Protein AF-A0A7S0FBA4-F1 (afdb_monomer_lite)

Radius of gyration: 14.28 Å; chains: 1; bounding box: 36×30×32 Å

Foldseek 3Di:
DFDDDPNHTQKDADDDVVDPFGQWIDGPQAKTKHKADDDDPDPCLVVQLVVCVVVPADAVRNLRVVCSRPPRHLVVVVVCVFAGQHSAWIWMWMATNDPPRTDIDGDGRGGD

Structure (mmCIF, N/CA/C/O backbone):
data_AF-A0A7S0FBA4-F1
#
_entry.id   AF-A0A7S0FBA4-F1
#
loop_
_atom_site.group_PDB
_atom_site.id
_atom_site.type_symbol
_atom_site.label_atom_id
_atom_site.label_alt_id
_atom_site.label_comp_id
_atom_site.label_asym_id
_atom_site.label_entity_id
_atom_site.label_seq_id
_atom_site.pdbx_PDB_ins_code
_atom_site.Cartn_x
_atom_site.Cartn_y
_atom_site.Cartn_z
_atom_site.occupancy
_atom_site.B_iso_or_equiv
_atom_site.auth_seq_id
_atom_site.auth_comp_id
_atom_site.auth_asym_id
_atom_site.auth_atom_id
_atom_site.pdbx_PDB_model_num
ATOM 1 N N . VAL A 1 1 ? 3.666 3.348 14.473 1.00 96.69 1 VAL A N 1
ATOM 2 C CA . VAL A 1 1 ? 3.262 4.771 14.403 1.00 96.69 1 VAL A CA 1
ATOM 3 C C . VAL A 1 1 ? 1.773 4.847 14.121 1.00 96.69 1 VAL A C 1
ATOM 5 O O . VAL A 1 1 ? 1.273 4.060 13.319 1.00 96.69 1 VAL A O 1
ATOM 8 N N . GLU A 1 2 ? 1.074 5.744 14.805 1.00 98.00 2 GLU A N 1
ATOM 9 C CA . GLU A 1 2 ? -0.359 5.989 14.636 1.00 98.00 2 GLU A CA 1
ATOM 10 C C . GLU A 1 2 ? -0.579 7.248 13.797 1.00 98.00 2 GLU A C 1
ATOM 12 O O . GLU A 1 2 ? 0.082 8.261 14.021 1.00 98.00 2 GLU A O 1
ATOM 17 N N . PHE A 1 3 ? -1.486 7.180 12.824 1.00 97.94 3 PHE A N 1
ATOM 18 C CA . PHE A 1 3 ? -1.844 8.312 11.977 1.00 97.94 3 PHE A CA 1
ATOM 19 C C . PHE A 1 3 ? -3.288 8.706 12.263 1.00 97.94 3 PHE A C 1
ATOM 21 O O . PHE A 1 3 ? -4.223 7.958 11.959 1.00 97.94 3 PHE A O 1
ATOM 28 N N . CYS A 1 4 ? -3.455 9.884 12.859 1.00 97.50 4 CYS A N 1
ATOM 29 C CA . CYS A 1 4 ? -4.748 10.410 13.273 1.00 97.50 4 CYS A CA 1
ATOM 30 C C . CYS A 1 4 ? -5.176 11.585 12.386 1.00 97.50 4 CYS A C 1
ATOM 32 O O . CYS A 1 4 ? -4.346 12.394 11.973 1.00 97.50 4 CYS A O 1
ATOM 34 N N . ARG A 1 5 ? -6.480 11.700 12.125 1.00 95.00 5 ARG A N 1
ATOM 35 C CA . ARG A 1 5 ? -7.117 12.857 11.481 1.00 95.00 5 ARG A CA 1
ATOM 36 C C . ARG 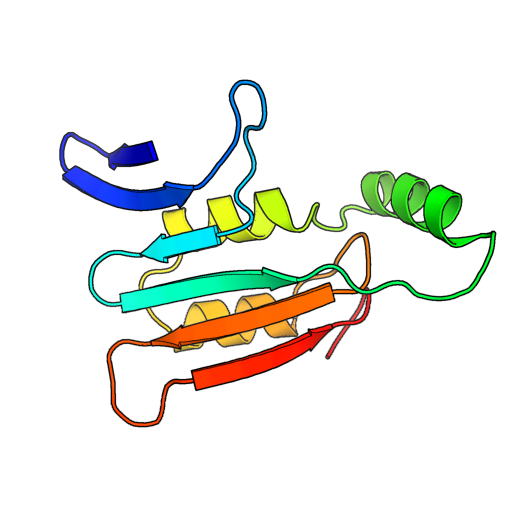A 1 5 ? -8.194 13.361 12.433 1.00 95.00 5 ARG A C 1
ATOM 38 O O . ARG A 1 5 ? -9.000 12.560 12.894 1.00 95.00 5 ARG A O 1
ATOM 45 N N . GLU A 1 6 ? -8.148 14.647 12.777 1.00 96.38 6 GLU A N 1
ATOM 46 C CA . GLU A 1 6 ? -9.091 15.266 13.731 1.00 96.38 6 GLU A CA 1
ATOM 47 C C . GLU A 1 6 ? -9.180 14.497 15.066 1.00 96.38 6 GLU A C 1
ATOM 49 O O . GLU A 1 6 ? -10.253 14.224 15.594 1.00 96.38 6 GLU A O 1
ATOM 54 N N . GLY A 1 7 ? -8.029 14.060 15.589 1.00 96.06 7 GLY A N 1
ATOM 55 C CA . GLY A 1 7 ? -7.950 13.305 16.846 1.00 96.06 7 GLY A CA 1
ATOM 56 C C . GLY A 1 7 ? -8.399 11.839 16.766 1.00 96.06 7 GLY A C 1
ATOM 57 O O . GLY A 1 7 ? -8.284 11.123 17.756 1.00 96.06 7 GLY A O 1
ATOM 58 N N . ARG A 1 8 ? -8.859 11.349 15.607 1.00 95.50 8 ARG A N 1
ATOM 59 C CA . ARG A 1 8 ? -9.301 9.956 15.423 1.00 95.50 8 ARG A CA 1
ATOM 60 C C . ARG A 1 8 ? -8.256 9.134 14.680 1.0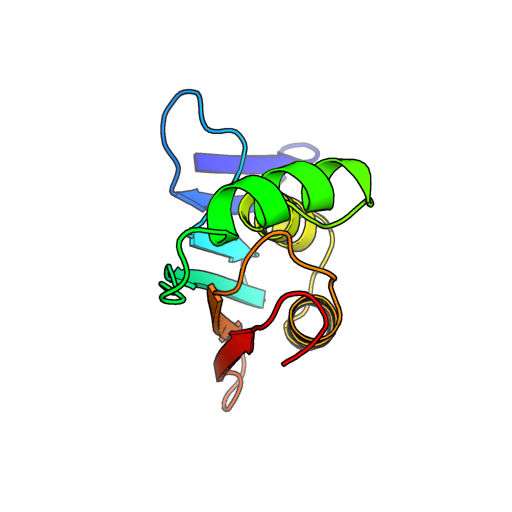0 95.50 8 ARG A C 1
ATOM 62 O O . ARG A 1 8 ? -7.752 9.563 13.643 1.00 95.50 8 ARG A O 1
ATOM 69 N N . LEU A 1 9 ? -7.966 7.931 15.179 1.00 97.19 9 LEU A N 1
ATOM 70 C CA . LEU A 1 9 ? -7.058 6.982 14.532 1.00 97.19 9 LEU A CA 1
ATOM 71 C C . LEU A 1 9 ? -7.616 6.539 13.172 1.00 97.19 9 LEU A C 1
ATOM 73 O O . LEU A 1 9 ? -8.694 5.953 13.095 1.00 97.19 9 LEU A O 1
ATOM 77 N N . VAL A 1 10 ? -6.859 6.787 12.103 1.00 97.06 10 VAL A N 1
ATOM 78 C CA . VAL A 1 10 ? -7.217 6.388 10.734 1.00 97.06 10 VAL A CA 1
ATOM 79 C C . VAL A 1 10 ? -6.518 5.073 10.387 1.00 97.06 10 VAL A C 1
ATOM 81 O O . VAL A 1 10 ? -7.160 4.085 10.024 1.00 97.06 10 VAL A O 1
ATOM 84 N N . PHE A 1 11 ? -5.199 5.028 10.539 1.00 98.56 11 PHE A N 1
ATOM 85 C CA . PHE A 1 11 ? -4.405 3.842 10.240 1.00 98.56 11 PHE A CA 1
ATOM 86 C C . PHE A 1 11 ? -3.161 3.770 11.120 1.00 98.56 11 PHE A C 1
ATOM 88 O O . PHE A 1 11 ? -2.703 4.767 11.686 1.00 98.56 11 PHE A O 1
ATOM 95 N N . ARG A 1 12 ? -2.596 2.568 11.222 1.00 98.50 12 ARG A N 1
ATOM 96 C CA . ARG A 1 12 ? -1.303 2.322 11.863 1.00 98.50 12 ARG A CA 1
ATOM 97 C C . ARG A 1 12 ? -0.301 1.837 10.832 1.00 98.50 12 ARG A C 1
ATOM 99 O O . ARG A 1 12 ? -0.660 1.156 9.875 1.00 98.50 12 ARG A O 1
ATOM 106 N N . GLY A 1 13 ? 0.963 2.164 11.049 1.00 98.19 13 GLY A N 1
ATOM 107 C CA . GLY A 1 13 ? 2.058 1.687 10.215 1.00 98.19 13 GLY A CA 1
ATOM 108 C C . GLY A 1 13 ? 3.324 1.432 11.014 1.00 98.19 13 GLY A C 1
ATOM 109 O O . GLY A 1 13 ? 3.586 2.107 12.015 1.00 98.19 13 GLY A O 1
ATOM 110 N N . THR A 1 14 ? 4.121 0.479 10.547 1.00 98.19 14 THR A N 1
ATOM 111 C CA . THR A 1 14 ? 5.481 0.239 11.035 1.00 98.19 14 THR A CA 1
ATOM 112 C C . THR A 1 14 ? 6.456 0.857 10.045 1.00 98.19 14 THR A C 1
ATOM 114 O O . THR A 1 14 ? 6.377 0.609 8.841 1.00 98.19 14 THR A O 1
ATOM 117 N N . THR A 1 15 ? 7.343 1.710 10.549 1.00 97.62 15 THR A N 1
ATOM 118 C CA . THR A 1 15 ? 8.316 2.453 9.747 1.00 97.62 15 THR A CA 1
ATOM 119 C C . THR A 1 15 ? 9.537 2.816 10.588 1.00 97.62 15 THR A C 1
ATOM 121 O O . THR A 1 15 ? 9.576 2.542 11.787 1.00 97.62 15 THR A O 1
ATOM 124 N N . TRP A 1 16 ? 10.512 3.448 9.949 1.00 96.06 16 TRP A N 1
ATOM 125 C CA . TRP A 1 16 ? 11.773 3.898 10.519 1.00 96.06 16 TRP A CA 1
ATOM 126 C C . TRP A 1 16 ? 11.762 5.418 10.694 1.00 96.06 16 TRP A C 1
ATOM 128 O O . TRP A 1 16 ? 11.118 6.136 9.925 1.00 96.06 16 TRP A O 1
ATOM 138 N N . VAL A 1 17 ? 12.503 5.927 11.680 1.00 97.00 17 VAL A N 1
ATOM 139 C CA . VAL A 1 17 ? 12.710 7.375 11.835 1.00 97.00 17 VAL A CA 1
ATOM 140 C C . VAL A 1 17 ? 13.338 7.929 10.551 1.00 97.00 17 VAL A C 1
ATOM 142 O O . VAL A 1 17 ? 14.301 7.371 10.035 1.00 97.00 17 VAL A O 1
ATOM 145 N N . GLY A 1 18 ? 12.755 8.999 10.004 1.00 95.38 18 GLY A N 1
ATOM 146 C CA . GLY A 1 18 ? 13.167 9.593 8.726 1.00 95.38 18 GLY A CA 1
ATOM 147 C C . GLY A 1 18 ? 12.540 8.955 7.478 1.00 95.38 18 GLY A C 1
ATOM 148 O O . GLY A 1 18 ? 12.577 9.566 6.412 1.00 95.38 18 GLY A O 1
ATOM 149 N N . PHE A 1 19 ? 11.897 7.785 7.582 1.00 96.81 19 PHE A N 1
ATOM 150 C CA . PHE A 1 19 ? 11.185 7.168 6.460 1.00 96.81 19 PHE A CA 1
ATOM 151 C C . PHE A 1 19 ? 9.691 7.504 6.497 1.00 96.81 19 PHE A C 1
ATOM 153 O O . PHE A 1 19 ? 8.915 6.967 7.289 1.00 96.81 19 PHE A O 1
ATOM 160 N N . VAL A 1 20 ? 9.272 8.399 5.602 1.00 95.88 20 VAL A N 1
ATOM 161 C CA . VAL A 1 20 ? 7.890 8.903 5.558 1.00 95.88 20 VAL A CA 1
ATOM 162 C C . VAL A 1 20 ? 6.914 7.966 4.838 1.00 95.88 20 VAL A C 1
ATOM 164 O O . VAL A 1 20 ? 5.707 8.147 4.960 1.00 95.88 20 VAL A O 1
ATOM 167 N N . GLY A 1 21 ? 7.390 6.975 4.084 1.00 96.81 21 GLY A N 1
ATOM 168 C CA . GLY A 1 21 ? 6.529 5.948 3.491 1.00 96.81 21 GLY A CA 1
ATOM 169 C C . GLY A 1 21 ? 6.139 4.863 4.499 1.00 96.81 21 GLY A C 1
ATOM 170 O O . GLY A 1 21 ? 6.624 4.848 5.626 1.00 96.81 21 GLY A O 1
ATOM 171 N N . LEU A 1 22 ? 5.297 3.919 4.079 1.00 98.25 22 LEU A N 1
ATOM 172 C CA . LEU A 1 22 ? 4.988 2.710 4.847 1.00 98.25 22 LEU A CA 1
ATOM 173 C C . LEU A 1 22 ? 5.213 1.462 3.997 1.00 98.25 22 LEU A C 1
ATOM 175 O O . LEU A 1 22 ? 4.830 1.424 2.835 1.00 98.25 22 LEU A O 1
ATOM 179 N N . GLN A 1 23 ? 5.824 0.436 4.585 1.00 97.75 23 GLN A N 1
ATOM 180 C CA . GLN A 1 23 ? 5.931 -0.896 3.972 1.00 97.75 23 GLN A CA 1
ATOM 181 C C . GLN A 1 23 ? 4.965 -1.890 4.616 1.00 97.75 23 GLN A C 1
ATOM 183 O O . GLN A 1 23 ? 4.520 -2.820 3.955 1.00 97.75 23 GLN A O 1
ATOM 188 N N . THR A 1 24 ? 4.609 -1.657 5.878 1.00 98.62 24 THR A N 1
ATOM 189 C CA . THR A 1 24 ? 3.657 -2.470 6.631 1.00 98.62 24 THR A CA 1
ATOM 190 C C . THR A 1 24 ? 2.682 -1.547 7.345 1.00 98.62 24 THR A C 1
ATOM 192 O O . THR A 1 24 ? 3.104 -0.592 8.006 1.00 98.62 24 THR A O 1
ATOM 195 N N . GLY A 1 25 ? 1.385 -1.817 7.230 1.00 98.38 25 GLY A N 1
ATOM 196 C CA . GLY A 1 25 ? 0.363 -1.027 7.907 1.00 98.38 25 GLY A CA 1
ATOM 197 C C . GLY A 1 25 ? -1.035 -1.622 7.828 1.00 98.38 25 GLY A C 1
ATOM 198 O O . GLY A 1 25 ? -1.278 -2.588 7.109 1.00 98.38 25 GLY A O 1
ATOM 199 N N . MET A 1 26 ? -1.951 -1.035 8.595 1.00 98.38 26 MET A N 1
ATOM 200 C CA . MET A 1 26 ? -3.353 -1.438 8.647 1.00 98.38 26 MET A CA 1
ATOM 201 C C . MET A 1 26 ? -4.292 -0.238 8.733 1.00 98.38 26 MET A C 1
ATOM 203 O O . MET A 1 26 ? -4.077 0.680 9.531 1.00 98.38 26 MET A O 1
ATOM 207 N N . ARG A 1 27 ? -5.351 -0.273 7.925 1.00 97.94 27 ARG A N 1
ATOM 208 C CA . ARG A 1 27 ? -6.538 0.564 8.059 1.00 97.94 27 ARG A CA 1
ATOM 209 C C . ARG A 1 27 ? -7.413 -0.075 9.129 1.00 97.94 27 ARG A C 1
ATOM 211 O O . ARG A 1 27 ? -7.790 -1.241 9.010 1.00 97.94 27 ARG A O 1
ATOM 218 N N . MET A 1 28 ? -7.701 0.672 10.190 1.00 95.50 28 MET A N 1
ATOM 219 C CA . MET A 1 28 ? -8.394 0.125 11.357 1.00 95.50 28 MET A CA 1
ATOM 220 C C . MET A 1 28 ? -9.740 -0.494 10.966 1.00 95.50 28 MET A C 1
ATOM 222 O O . MET A 1 28 ? -10.574 0.189 10.381 1.00 95.50 28 MET A O 1
ATOM 226 N N . GLY A 1 29 ? -9.930 -1.774 11.300 1.00 93.38 29 GLY A N 1
ATOM 227 C CA . GLY A 1 29 ? -11.181 -2.502 11.070 1.00 93.38 29 GLY A CA 1
ATOM 228 C C . GLY A 1 29 ? -11.501 -2.833 9.610 1.00 93.38 29 GLY A C 1
ATOM 229 O O . GLY A 1 29 ? -12.620 -3.252 9.352 1.00 93.38 29 GLY A O 1
ATOM 230 N N . ALA A 1 30 ? -10.567 -2.642 8.671 1.00 97.50 30 ALA A N 1
ATOM 231 C CA . ALA A 1 30 ? -10.857 -2.820 7.249 1.00 97.50 30 ALA A CA 1
ATOM 232 C C . ALA A 1 30 ? -9.866 -3.733 6.528 1.00 97.50 30 ALA A C 1
ATOM 234 O O . ALA A 1 30 ? -10.245 -4.780 6.013 1.00 97.50 30 ALA A O 1
ATOM 235 N N . TRP A 1 31 ? -8.595 -3.336 6.455 1.00 98.62 31 TRP A N 1
ATOM 236 C CA . TRP A 1 31 ? -7.594 -4.086 5.705 1.00 98.62 31 TRP A CA 1
ATOM 237 C C . TRP A 1 31 ? -6.176 -3.784 6.180 1.00 98.62 31 TRP A C 1
ATOM 239 O O . TRP A 1 31 ? -5.892 -2.743 6.774 1.00 98.62 31 TRP A O 1
ATOM 249 N N . SER A 1 32 ? -5.261 -4.701 5.897 1.00 98.75 32 SER A N 1
ATOM 250 C CA . SER A 1 32 ? -3.834 -4.573 6.174 1.00 98.75 32 SER A CA 1
ATOM 251 C C . SER A 1 32 ? -2.999 -4.930 4.955 1.00 98.75 32 SER A C 1
ATOM 253 O O . SER A 1 32 ? -3.464 -5.614 4.042 1.00 98.75 32 SER A O 1
ATOM 255 N N . VAL A 1 33 ? -1.770 -4.422 4.938 1.00 98.75 33 VAL A N 1
ATOM 256 C CA . VAL A 1 33 ? -0.813 -4.639 3.860 1.00 98.75 33 VAL A CA 1
ATOM 257 C C . VAL A 1 33 ? 0.591 -4.834 4.408 1.00 98.75 33 VAL A C 1
ATOM 259 O O . VAL A 1 33 ? 1.027 -4.109 5.309 1.00 98.75 33 VAL A O 1
ATOM 262 N N . SER A 1 34 ? 1.324 -5.766 3.808 1.00 98.62 34 SER A N 1
ATOM 263 C CA . SER A 1 34 ? 2.780 -5.835 3.899 1.00 98.62 34 SER A CA 1
ATOM 264 C C . SER A 1 34 ? 3.411 -5.874 2.510 1.00 98.62 34 SER A C 1
ATOM 266 O O . SER A 1 34 ? 2.924 -6.549 1.601 1.00 98.62 34 SER A O 1
ATOM 268 N N . LEU A 1 35 ? 4.511 -5.143 2.358 1.00 98.38 35 LEU A N 1
ATOM 269 C CA . LEU A 1 35 ? 5.309 -5.078 1.144 1.00 98.38 35 LEU A CA 1
ATOM 270 C C . LEU A 1 35 ? 6.531 -5.984 1.252 1.00 98.38 35 LEU A C 1
ATOM 272 O O . LEU A 1 35 ? 7.393 -5.766 2.105 1.00 98.38 35 LEU A O 1
ATOM 276 N N . ASN A 1 36 ? 6.680 -6.903 0.302 1.00 97.62 36 ASN A N 1
ATOM 277 C CA . ASN A 1 36 ? 7.876 -7.725 0.175 1.00 97.62 36 ASN A CA 1
ATOM 278 C C . ASN A 1 36 ? 8.662 -7.334 -1.080 1.00 97.62 36 ASN A C 1
ATOM 280 O O . ASN A 1 36 ? 8.118 -7.152 -2.174 1.00 97.62 36 ASN A O 1
ATOM 284 N N . TYR A 1 37 ? 9.976 -7.197 -0.907 1.00 93.00 37 TYR A N 1
ATOM 285 C CA . TYR A 1 37 ? 10.892 -6.875 -1.993 1.00 93.00 37 TYR A CA 1
ATOM 286 C C . TYR A 1 37 ? 10.946 -8.011 -3.018 1.00 93.00 37 TYR A C 1
ATOM 288 O O . TYR A 1 37 ? 11.063 -9.183 -2.658 1.00 93.00 37 TYR A O 1
ATOM 296 N N . ARG A 1 38 ? 10.934 -7.652 -4.305 1.00 91.25 38 ARG A N 1
ATOM 297 C CA . ARG A 1 38 ? 11.118 -8.592 -5.409 1.00 91.25 38 ARG A CA 1
ATOM 298 C C . ARG A 1 38 ? 12.337 -8.201 -6.237 1.00 91.25 38 ARG A C 1
ATOM 300 O O . ARG A 1 38 ? 12.333 -7.198 -6.951 1.00 91.25 38 ARG A O 1
ATOM 307 N N . LYS A 1 39 ? 13.388 -9.021 -6.171 1.00 83.44 39 LYS A N 1
ATOM 308 C CA . LYS A 1 39 ? 14.582 -8.837 -7.001 1.00 83.44 39 LYS A CA 1
ATOM 309 C C . LYS A 1 39 ? 14.298 -9.301 -8.424 1.00 83.44 39 LYS A C 1
ATOM 311 O O . LYS A 1 39 ? 14.009 -10.472 -8.643 1.00 83.44 39 LYS A O 1
ATOM 316 N N . VAL A 1 40 ? 14.462 -8.410 -9.397 1.00 79.38 40 VAL A N 1
ATOM 317 C CA . VAL A 1 40 ? 14.463 -8.778 -10.819 1.00 79.38 40 VAL A CA 1
ATOM 318 C C . VAL A 1 40 ? 15.896 -8.679 -11.331 1.00 79.38 40 VAL A C 1
ATOM 320 O O . VAL A 1 40 ? 16.505 -7.611 -11.286 1.00 79.38 40 VAL A O 1
ATOM 323 N N . GLN A 1 41 ? 16.469 -9.808 -11.754 1.00 62.81 41 GLN A N 1
ATOM 324 C CA . GLN A 1 41 ? 17.874 -9.922 -12.151 1.00 62.81 41 GLN A CA 1
ATOM 325 C C . GLN A 1 41 ? 18.141 -9.228 -13.498 1.00 62.81 41 GLN A C 1
ATOM 327 O O . GLN A 1 41 ? 18.130 -9.884 -14.532 1.00 62.81 41 GLN A O 1
ATOM 332 N N . ARG A 1 42 ? 18.383 -7.907 -13.504 1.00 60.53 42 ARG A N 1
ATOM 333 C CA . ARG A 1 42 ? 19.071 -7.189 -14.601 1.00 60.53 42 ARG A CA 1
ATOM 334 C C . ARG A 1 42 ? 19.836 -5.969 -14.054 1.00 60.53 42 ARG A C 1
ATOM 336 O O . ARG A 1 42 ? 19.253 -5.224 -13.265 1.00 60.53 42 ARG A O 1
ATOM 343 N N . PRO A 1 43 ? 21.070 -5.685 -14.518 1.00 55.03 43 PRO A N 1
ATOM 344 C CA . PRO A 1 43 ? 21.869 -4.533 -14.063 1.00 55.03 43 PRO A CA 1
ATOM 3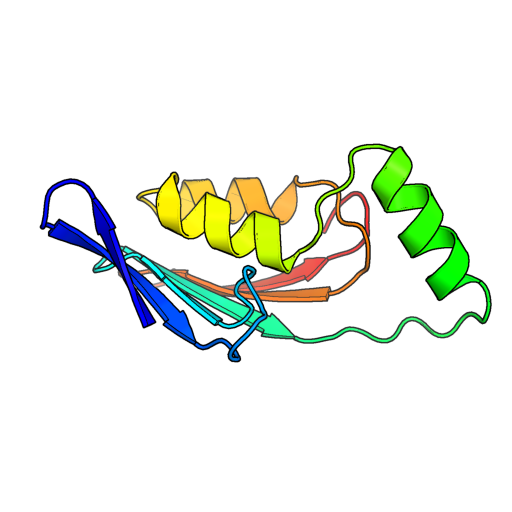45 C C . PRO A 1 43 ? 21.208 -3.166 -14.344 1.00 55.03 43 PRO A C 1
ATOM 347 O O . PRO A 1 43 ? 21.530 -2.168 -13.714 1.00 55.03 43 PRO A O 1
ATOM 350 N N . VAL A 1 44 ? 20.207 -3.129 -15.231 1.00 60.41 44 VAL A N 1
ATOM 351 C CA . VAL A 1 44 ? 19.480 -1.920 -15.670 1.00 60.41 44 VAL A CA 1
ATOM 352 C C . VAL A 1 44 ? 18.309 -1.539 -14.736 1.00 60.41 44 VAL A C 1
ATOM 354 O O . VAL A 1 44 ? 17.589 -0.574 -14.989 1.00 60.41 44 VAL A O 1
ATOM 357 N N . ALA A 1 45 ? 18.057 -2.300 -13.664 1.00 63.19 45 ALA A N 1
ATOM 358 C CA . ALA A 1 45 ? 16.875 -2.108 -12.819 1.00 63.19 45 ALA A CA 1
ATOM 359 C C . ALA A 1 45 ? 16.878 -0.776 -12.046 1.00 63.19 45 ALA A C 1
ATOM 361 O O . ALA A 1 45 ? 15.828 -0.151 -11.934 1.00 63.19 45 ALA A O 1
ATOM 362 N N . VAL A 1 46 ? 18.036 -0.312 -11.565 1.00 63.19 46 VAL A N 1
ATOM 363 C CA . VAL A 1 46 ? 18.135 0.931 -10.775 1.00 63.19 46 VAL A CA 1
ATOM 364 C C . VAL A 1 46 ? 17.879 2.163 -11.645 1.00 63.19 46 VAL A C 1
ATOM 366 O O . VAL A 1 46 ? 17.060 3.002 -11.282 1.00 63.19 46 VAL A O 1
ATOM 369 N N . VAL A 1 47 ? 18.481 2.225 -12.837 1.00 64.62 47 VAL A N 1
ATOM 370 C CA . VAL A 1 47 ? 18.259 3.321 -13.800 1.00 64.62 47 VAL A CA 1
ATOM 371 C C . VAL A 1 47 ? 16.790 3.390 -14.221 1.00 64.62 47 VAL A C 1
ATOM 373 O O . VAL A 1 47 ? 16.204 4.468 -14.251 1.00 64.62 47 VAL A O 1
ATOM 376 N N . LYS A 1 48 ? 16.152 2.238 -14.469 1.00 64.06 48 LYS A N 1
ATOM 377 C CA . LYS A 1 48 ? 14.715 2.180 -14.781 1.00 64.06 48 LYS A CA 1
ATOM 378 C C . LYS A 1 48 ? 13.832 2.643 -13.621 1.00 64.06 48 LYS A C 1
ATOM 380 O O . LYS A 1 48 ? 12.806 3.260 -13.876 1.00 64.06 48 LYS A O 1
ATOM 385 N N . ASN A 1 49 ? 14.215 2.374 -12.372 1.00 66.19 49 ASN A N 1
ATOM 386 C CA . ASN A 1 49 ? 13.475 2.861 -11.206 1.00 66.19 49 ASN A CA 1
ATOM 387 C C . ASN A 1 49 ? 13.574 4.389 -11.088 1.00 66.19 49 ASN A C 1
ATOM 389 O O . ASN A 1 49 ? 12.562 5.038 -10.844 1.00 66.19 49 ASN A O 1
ATOM 393 N N . VAL A 1 50 ? 14.767 4.957 -11.304 1.00 66.62 50 VAL A N 1
ATOM 394 C CA . VAL A 1 50 ? 14.988 6.413 -11.280 1.00 66.62 50 VAL A CA 1
ATOM 395 C C . VAL A 1 50 ? 14.225 7.097 -12.416 1.00 66.62 50 VAL A C 1
ATOM 397 O O . VAL A 1 50 ? 13.499 8.048 -12.170 1.00 66.62 50 VAL A O 1
ATOM 400 N N . LEU A 1 51 ? 14.287 6.583 -13.648 1.00 65.19 51 LEU A N 1
ATOM 401 C CA . LEU A 1 51 ? 13.489 7.125 -14.758 1.00 65.19 51 LEU A CA 1
ATOM 402 C C . LEU A 1 51 ? 11.979 7.003 -14.497 1.00 65.19 51 LEU A C 1
ATOM 404 O O . LEU A 1 51 ? 11.221 7.919 -14.807 1.00 65.19 51 LEU A O 1
ATOM 408 N N . GLY A 1 52 ? 11.545 5.908 -13.868 1.00 62.38 52 GLY A N 1
ATOM 409 C CA . GLY A 1 52 ? 10.159 5.720 -13.447 1.00 62.38 52 GLY A CA 1
ATOM 410 C C . GLY A 1 52 ? 9.660 6.804 -12.488 1.00 62.38 52 GLY A C 1
ATOM 411 O O . GLY A 1 52 ? 8.492 7.189 -12.588 1.00 62.38 52 GLY A O 1
ATOM 412 N N . SER A 1 53 ? 10.509 7.351 -11.605 1.00 63.16 53 SER A N 1
ATOM 413 C CA . SER A 1 53 ? 10.084 8.439 -10.710 1.00 63.16 53 SER A CA 1
ATOM 414 C C . SER A 1 53 ? 9.766 9.729 -11.466 1.00 63.16 53 SER A C 1
ATOM 416 O O . SER A 1 53 ? 8.900 10.481 -11.036 1.00 63.16 53 SER A O 1
ATOM 418 N N . PHE A 1 54 ? 10.421 9.974 -12.607 1.00 67.31 54 PHE A N 1
ATOM 419 C CA . PHE A 1 54 ? 10.123 11.119 -13.477 1.00 67.31 54 PHE A CA 1
ATOM 420 C C . PHE A 1 54 ? 8.891 10.891 -14.365 1.00 67.31 54 PHE A C 1
ATOM 422 O O . PHE A 1 54 ? 8.287 11.851 -14.830 1.00 67.31 54 PHE A O 1
ATOM 429 N N . ALA A 1 55 ? 8.485 9.635 -14.565 1.00 68.75 55 ALA A N 1
ATOM 430 C CA . ALA A 1 55 ? 7.325 9.254 -15.372 1.00 68.75 55 ALA A CA 1
ATOM 431 C C . ALA A 1 55 ? 6.007 9.175 -14.571 1.00 68.75 55 ALA A C 1
ATOM 433 O O . ALA A 1 55 ? 5.038 8.581 -15.038 1.00 68.75 55 ALA A O 1
ATOM 434 N N . GLY A 1 56 ? 5.968 9.716 -13.347 1.00 75.62 56 GLY A N 1
ATOM 435 C CA . GLY A 1 56 ? 4.764 9.717 -12.508 1.00 75.62 56 GLY A CA 1
ATOM 436 C C . GLY A 1 56 ? 4.384 8.349 -11.926 1.00 75.62 56 GLY A C 1
ATOM 437 O O . GLY A 1 56 ? 3.249 8.167 -11.489 1.00 75.62 56 GLY A O 1
ATOM 438 N N . THR A 1 57 ? 5.305 7.376 -11.911 1.00 86.12 57 THR A N 1
ATOM 439 C CA . THR A 1 57 ? 5.061 6.088 -11.239 1.00 86.12 57 THR A CA 1
ATOM 440 C C . THR A 1 57 ? 5.175 6.228 -9.723 1.00 86.12 57 THR A C 1
ATOM 442 O O . THR A 1 57 ? 5.912 7.068 -9.206 1.00 86.12 57 THR A O 1
ATOM 445 N N . TRP A 1 58 ? 4.451 5.387 -8.991 1.00 91.06 58 TRP A N 1
ATOM 446 C CA . TRP A 1 58 ? 4.415 5.444 -7.539 1.00 91.06 58 TRP A CA 1
ATOM 447 C C . TRP A 1 58 ? 5.669 4.838 -6.897 1.00 91.06 58 TRP A C 1
ATOM 449 O O . TRP A 1 58 ? 5.977 3.659 -7.135 1.00 91.06 58 TRP A O 1
ATOM 459 N N . PRO A 1 59 ? 6.327 5.562 -5.969 1.00 92.69 59 PRO A N 1
ATOM 460 C CA . PRO A 1 59 ? 7.093 4.923 -4.913 1.00 92.69 59 PRO A CA 1
ATOM 46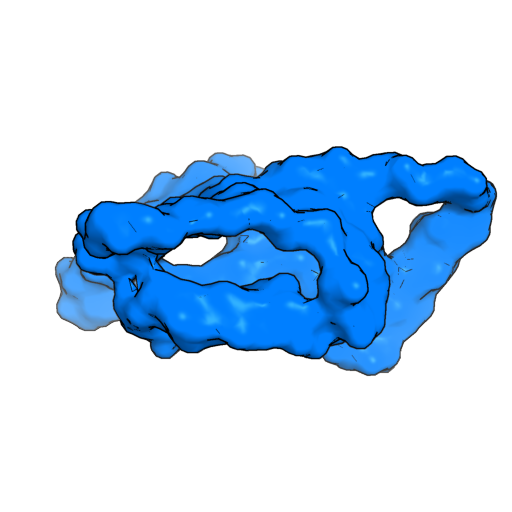1 C C . PRO A 1 59 ? 6.136 4.059 -4.092 1.00 92.69 59 PRO A C 1
ATOM 463 O O . PRO A 1 59 ? 5.158 4.553 -3.526 1.00 92.69 59 PRO A O 1
ATOM 466 N N . ILE A 1 60 ? 6.405 2.756 -4.026 1.00 95.06 60 ILE A N 1
ATOM 467 C CA . ILE A 1 60 ? 5.448 1.782 -3.481 1.00 95.06 60 ILE A CA 1
ATOM 468 C C . ILE A 1 60 ? 5.074 2.104 -2.027 1.00 95.06 60 ILE A C 1
ATOM 470 O O . ILE A 1 60 ? 3.913 2.009 -1.637 1.00 95.06 60 ILE A O 1
ATOM 474 N N . SER A 1 61 ? 6.041 2.562 -1.230 1.00 96.75 61 SER A N 1
ATOM 475 C CA . SER A 1 61 ? 5.802 2.932 0.165 1.00 96.75 61 SER A CA 1
ATOM 476 C C . SER A 1 61 ? 4.902 4.165 0.329 1.00 96.75 61 SER A C 1
ATOM 478 O O . SER A 1 61 ? 4.233 4.315 1.353 1.00 96.75 61 SER A O 1
ATOM 480 N N . PHE A 1 62 ? 4.861 5.050 -0.671 1.00 96.38 62 PHE A N 1
ATOM 481 C CA . PHE A 1 62 ? 4.020 6.248 -0.668 1.00 96.38 62 PHE A CA 1
ATOM 482 C C . PHE A 1 62 ? 2.604 5.886 -1.115 1.00 96.38 62 PHE A C 1
ATOM 484 O O . PHE A 1 62 ? 1.643 6.354 -0.508 1.00 96.38 62 PHE A O 1
ATOM 491 N N . LEU A 1 63 ? 2.480 4.990 -2.101 1.00 97.31 63 LEU A N 1
ATOM 492 C CA . LEU A 1 63 ? 1.199 4.407 -2.500 1.00 97.31 63 LEU A CA 1
ATOM 493 C C . LEU A 1 63 ? 0.520 3.701 -1.323 1.00 97.31 63 LEU A C 1
ATOM 495 O O . LEU A 1 63 ? -0.657 3.950 -1.070 1.00 97.31 63 LEU A O 1
ATOM 499 N N . ILE A 1 64 ? 1.259 2.881 -0.565 1.00 98.31 64 ILE A N 1
ATOM 500 C CA . ILE A 1 64 ? 0.737 2.217 0.640 1.00 98.31 64 ILE A CA 1
ATOM 501 C C . ILE A 1 64 ? 0.248 3.246 1.659 1.00 98.31 64 ILE A C 1
ATOM 503 O O . ILE A 1 64 ? -0.893 3.161 2.110 1.00 98.31 64 ILE A O 1
ATOM 507 N N . ARG A 1 65 ? 1.077 4.241 2.005 1.00 98.25 65 ARG A N 1
ATOM 508 C CA . ARG A 1 65 ? 0.695 5.269 2.985 1.00 98.25 65 ARG A CA 1
ATOM 509 C C . ARG A 1 65 ? -0.550 6.043 2.544 1.00 98.25 65 ARG A C 1
ATOM 511 O O . ARG A 1 65 ? -1.439 6.253 3.362 1.00 98.25 65 ARG A O 1
ATOM 518 N N . ARG A 1 66 ? -0.628 6.447 1.272 1.00 98.06 66 ARG A N 1
ATOM 519 C CA . ARG A 1 66 ? -1.793 7.154 0.723 1.00 98.06 66 ARG A CA 1
ATOM 520 C C . ARG A 1 66 ? -3.041 6.274 0.731 1.00 98.06 66 ARG A C 1
ATOM 522 O O . ARG A 1 66 ? -4.098 6.727 1.145 1.00 98.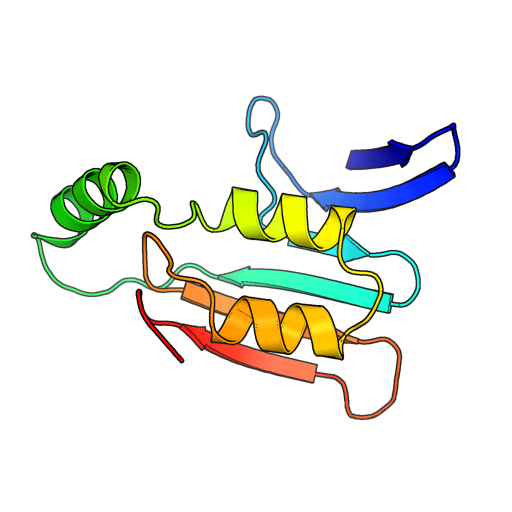06 66 ARG A O 1
ATOM 529 N N . SER A 1 67 ? -2.910 5.008 0.346 1.00 98.31 67 SER A N 1
ATOM 530 C CA . SER A 1 67 ? -4.029 4.061 0.337 1.00 98.31 67 SER A CA 1
ATOM 531 C C . SER A 1 67 ? -4.587 3.849 1.742 1.00 98.31 67 SER A C 1
ATOM 533 O O . SER A 1 67 ? -5.790 3.945 1.936 1.00 98.31 67 SER A O 1
ATOM 535 N N . LEU A 1 68 ? -3.722 3.658 2.743 1.00 98.44 68 LEU A N 1
ATOM 536 C CA . LEU A 1 68 ? -4.127 3.550 4.151 1.00 98.44 68 LEU A CA 1
ATOM 537 C C . LEU A 1 68 ? -4.820 4.817 4.675 1.00 98.44 68 LEU A C 1
ATOM 539 O O . LEU A 1 68 ? -5.607 4.752 5.616 1.00 98.44 68 LEU A O 1
ATOM 543 N N . GLN A 1 69 ? -4.517 5.972 4.088 1.00 97.38 69 GLN A N 1
ATOM 544 C CA . GLN A 1 69 ? -5.144 7.235 4.444 1.00 97.38 69 GLN A CA 1
ATOM 545 C C . GLN A 1 69 ? -6.522 7.410 3.789 1.00 97.38 69 GLN A C 1
ATOM 547 O O . GLN A 1 69 ? -7.451 7.872 4.453 1.00 97.38 69 GLN A O 1
ATOM 552 N N . ASP A 1 70 ? -6.641 7.065 2.505 1.00 97.44 70 ASP A N 1
ATOM 553 C CA . ASP A 1 70 ? -7.760 7.486 1.656 1.00 97.44 70 ASP A CA 1
ATOM 554 C C . ASP A 1 70 ? -8.757 6.346 1.346 1.00 97.44 70 ASP A C 1
ATOM 556 O O . ASP A 1 70 ? -9.929 6.623 1.104 1.00 97.44 70 ASP A O 1
ATOM 560 N N . LEU A 1 71 ? -8.338 5.072 1.382 1.00 97.88 71 LEU A N 1
ATOM 561 C CA . LEU A 1 71 ? -9.168 3.916 1.009 1.00 97.88 71 LEU A CA 1
ATOM 562 C C . LEU A 1 71 ? -9.688 3.179 2.248 1.00 97.88 71 LEU A C 1
ATOM 564 O O . LEU A 1 71 ? -8.920 2.668 3.069 1.00 97.88 71 LEU A O 1
ATOM 568 N N . ALA A 1 72 ? -11.011 3.134 2.395 1.00 94.88 72 ALA A N 1
ATOM 569 C CA . ALA A 1 72 ? -11.664 2.594 3.584 1.00 94.88 72 ALA A CA 1
ATOM 570 C C . ALA A 1 72 ? -11.940 1.087 3.518 1.00 94.88 72 ALA A C 1
ATOM 572 O O . ALA A 1 72 ? -12.048 0.479 4.573 1.00 94.88 72 ALA A O 1
ATOM 573 N N . ASP A 1 73 ? -12.027 0.484 2.333 1.00 95.56 73 ASP A N 1
ATOM 574 C CA . ASP A 1 73 ? -12.430 -0.914 2.155 1.00 95.56 73 ASP A CA 1
ATOM 575 C C . ASP A 1 73 ? -11.387 -1.759 1.402 1.00 95.56 73 ASP A C 1
ATOM 577 O O . ASP A 1 73 ? -10.513 -1.250 0.694 1.00 95.56 73 ASP A O 1
ATOM 581 N N . PHE A 1 74 ? -11.478 -3.081 1.587 1.00 98.31 74 PHE A N 1
ATOM 582 C CA . PHE A 1 74 ? -10.541 -4.054 1.021 1.00 98.31 74 PHE A CA 1
ATOM 583 C C . PHE A 1 74 ? -10.581 -4.104 -0.515 1.00 98.31 74 PHE A C 1
ATOM 585 O O . PHE A 1 74 ? -9.547 -4.280 -1.161 1.00 98.31 74 PHE A O 1
ATOM 592 N N . ARG A 1 75 ? -11.761 -3.938 -1.123 1.00 97.88 75 ARG A N 1
ATOM 593 C CA . ARG A 1 75 ? -11.915 -4.023 -2.579 1.00 97.88 75 ARG A CA 1
ATOM 594 C C . ARG A 1 75 ? -11.233 -2.843 -3.268 1.00 97.88 75 ARG A C 1
ATOM 596 O O . ARG A 1 75 ? -10.488 -3.053 -4.222 1.00 97.88 75 ARG A O 1
ATOM 603 N N . ALA A 1 76 ? -11.417 -1.633 -2.750 1.00 97.94 76 ALA A N 1
ATOM 604 C CA . ALA A 1 76 ? -10.794 -0.430 -3.283 1.00 97.94 76 ALA A CA 1
ATOM 605 C C . ALA A 1 76 ? -9.261 -0.507 -3.231 1.00 97.94 76 ALA A C 1
ATOM 607 O O . ALA A 1 76 ? -8.590 -0.159 -4.206 1.00 97.94 76 ALA A O 1
ATOM 608 N N . VAL A 1 77 ? -8.682 -0.998 -2.124 1.00 98.31 77 VAL A N 1
ATOM 609 C CA . VAL A 1 77 ? -7.223 -1.183 -2.061 1.00 98.31 77 VAL A CA 1
ATOM 610 C C . VAL A 1 77 ? -6.753 -2.288 -3.001 1.00 98.31 77 VAL A C 1
ATOM 612 O O . VAL A 1 77 ? -5.706 -2.130 -3.621 1.00 98.31 77 VAL A O 1
ATOM 615 N N . LEU A 1 78 ? -7.510 -3.374 -3.161 1.00 98.25 78 LEU A N 1
ATOM 616 C CA . LEU A 1 78 ? -7.165 -4.437 -4.097 1.00 98.25 78 LEU A CA 1
ATOM 617 C C . LEU A 1 78 ? -7.094 -3.902 -5.534 1.00 98.25 78 LEU A C 1
ATOM 619 O O . LEU A 1 78 ? -6.066 -4.054 -6.190 1.00 98.25 78 LEU A O 1
ATOM 623 N N . GLU A 1 79 ? -8.133 -3.205 -5.991 1.00 97.50 79 GLU A N 1
ATOM 624 C CA . GLU A 1 79 ? -8.186 -2.604 -7.331 1.00 97.50 79 GLU A CA 1
ATOM 625 C C . GLU A 1 79 ? -7.064 -1.565 -7.530 1.00 97.50 79 GLU A C 1
ATOM 627 O O . GLU A 1 79 ? -6.371 -1.562 -8.556 1.00 97.50 79 GLU A O 1
ATOM 632 N N . CYS A 1 80 ? -6.802 -0.729 -6.519 1.00 97.12 80 CYS A N 1
ATOM 633 C CA . CYS A 1 80 ? -5.693 0.227 -6.528 1.00 97.12 80 CYS A CA 1
ATOM 634 C C . CYS A 1 80 ? -4.329 -0.475 -6.654 1.00 97.12 80 CYS A C 1
ATOM 636 O O . CYS A 1 80 ? -3.519 -0.136 -7.519 1.00 97.12 80 CYS A O 1
ATOM 638 N N . MET A 1 81 ? -4.079 -1.496 -5.832 1.00 96.88 81 MET A N 1
ATOM 639 C CA . MET A 1 81 ? -2.810 -2.224 -5.798 1.00 96.88 81 MET A CA 1
ATOM 640 C C . MET A 1 81 ? -2.630 -3.178 -6.975 1.00 96.88 81 MET A C 1
ATOM 642 O O . MET A 1 81 ? -1.524 -3.675 -7.145 1.00 96.88 81 MET A O 1
ATOM 646 N N . GLN A 1 82 ? -3.651 -3.438 -7.789 1.00 96.31 82 GLN A N 1
ATOM 647 C CA . GLN A 1 82 ? -3.524 -4.165 -9.056 1.00 96.31 82 GLN A CA 1
ATOM 648 C C . GLN A 1 82 ? -3.198 -3.227 -10.225 1.00 96.31 82 GLN A C 1
ATOM 650 O O . GLN A 1 82 ? -2.381 -3.564 -11.083 1.00 96.31 82 GLN A O 1
ATOM 655 N N . SER A 1 83 ? -3.805 -2.038 -10.243 1.00 94.50 83 SER A N 1
ATOM 656 C CA . SER A 1 83 ? -3.745 -1.109 -11.379 1.00 94.50 83 SER A CA 1
ATOM 657 C C . SER A 1 83 ? -2.632 -0.062 -11.285 1.00 94.50 83 SER A C 1
ATOM 659 O O . SER A 1 83 ? -2.179 0.443 -12.309 1.00 94.50 83 SER A O 1
ATOM 661 N N . ALA A 1 84 ? -2.159 0.272 -10.080 1.00 94.12 84 ALA A N 1
ATOM 662 C CA . ALA A 1 84 ? -1.210 1.368 -9.895 1.00 94.12 84 ALA A CA 1
ATOM 663 C C . ALA A 1 84 ? 0.123 1.127 -10.617 1.00 94.12 84 ALA A C 1
ATOM 665 O O . ALA A 1 84 ? 0.762 0.097 -10.407 1.00 94.12 84 ALA A O 1
ATOM 666 N N . SER A 1 85 ? 0.598 2.106 -11.386 1.00 92.44 85 SER A N 1
ATOM 667 C CA . SER A 1 85 ? 1.932 2.075 -11.995 1.00 92.44 85 SER A CA 1
ATOM 668 C C . SER A 1 85 ? 3.023 2.211 -10.929 1.00 92.44 85 SER A C 1
ATOM 670 O O . SER A 1 85 ? 3.087 3.227 -10.235 1.00 92.44 85 SER A O 1
ATOM 672 N N . LEU A 1 86 ? 3.890 1.207 -10.792 1.00 91.38 86 LEU A N 1
ATOM 673 C CA . LEU A 1 86 ? 4.902 1.115 -9.734 1.00 91.38 86 LEU A CA 1
ATOM 674 C C . LEU A 1 86 ? 6.311 1.395 -10.259 1.00 91.38 86 LEU A C 1
ATOM 676 O O . LEU A 1 86 ? 6.694 0.936 -11.336 1.00 91.38 86 LEU A O 1
ATOM 680 N N . MET A 1 87 ? 7.137 2.043 -9.436 1.00 88.44 87 MET A N 1
ATOM 681 C CA . MET A 1 87 ? 8.556 2.258 -9.749 1.00 88.44 87 MET A CA 1
ATOM 682 C C . MET A 1 87 ? 9.347 0.947 -9.888 1.00 88.44 87 MET A C 1
ATOM 684 O O . MET A 1 87 ? 10.285 0.864 -10.685 1.00 88.44 87 MET A O 1
ATOM 688 N N . ALA A 1 88 ? 8.983 -0.087 -9.123 1.00 88.31 88 ALA A N 1
ATOM 689 C CA . ALA A 1 88 ? 9.664 -1.375 -9.121 1.00 88.31 88 ALA A CA 1
ATOM 690 C C . ALA A 1 88 ? 8.674 -2.541 -8.936 1.00 88.31 88 ALA A C 1
ATOM 692 O O . ALA A 1 88 ? 7.612 -2.346 -8.350 1.00 88.31 88 ALA A O 1
ATOM 693 N N . PRO A 1 89 ? 9.020 -3.752 -9.403 1.00 91.81 89 PRO A N 1
ATOM 694 C CA . PRO A 1 89 ? 8.279 -4.966 -9.075 1.00 91.81 89 PRO A CA 1
ATOM 695 C C . PRO A 1 89 ? 8.313 -5.271 -7.572 1.00 91.81 89 PRO A C 1
ATOM 697 O O . PRO A 1 89 ? 9.324 -5.026 -6.906 1.00 91.81 89 PRO A O 1
ATOM 700 N N . CYS A 1 90 ? 7.236 -5.842 -7.045 1.00 95.38 90 CYS A N 1
ATOM 701 C CA . CYS A 1 90 ? 7.118 -6.217 -5.636 1.00 95.38 90 CYS A CA 1
ATOM 702 C C . CYS A 1 90 ? 6.087 -7.329 -5.431 1.00 95.38 90 CYS A C 1
ATOM 704 O O . CYS A 1 90 ? 5.440 -7.767 -6.383 1.00 95.38 90 CYS A O 1
ATOM 706 N N . TYR A 1 91 ? 5.938 -7.759 -4.179 1.00 97.81 91 TYR A N 1
ATOM 707 C CA . TYR A 1 91 ? 4.752 -8.480 -3.735 1.00 97.81 91 TYR A CA 1
ATOM 708 C C . TYR A 1 91 ? 3.986 -7.633 -2.721 1.00 97.81 91 TYR A C 1
ATOM 710 O O . TYR A 1 91 ? 4.585 -7.126 -1.767 1.00 97.81 91 TYR A O 1
ATOM 718 N N . PHE A 1 92 ? 2.676 -7.497 -2.915 1.00 98.44 92 PHE A N 1
ATOM 719 C CA . PHE A 1 92 ? 1.773 -7.018 -1.872 1.00 98.44 92 PHE A CA 1
ATOM 720 C C . PHE A 1 92 ? 1.066 -8.210 -1.247 1.00 98.44 92 PHE A C 1
ATOM 722 O O . PHE A 1 92 ? 0.425 -8.973 -1.961 1.00 98.44 92 PHE A O 1
ATOM 729 N N . THR A 1 93 ? 1.118 -8.328 0.072 1.00 98.69 93 THR A N 1
ATOM 730 C CA . THR A 1 93 ? 0.229 -9.224 0.814 1.00 98.69 93 THR A CA 1
ATOM 731 C C . THR A 1 93 ? -0.861 -8.371 1.438 1.00 98.69 93 THR A C 1
ATOM 733 O O . THR A 1 93 ? -0.556 -7.511 2.264 1.00 98.69 93 THR A O 1
ATOM 736 N N . LEU A 1 94 ? -2.108 -8.579 1.020 1.00 98.69 94 LEU A N 1
ATOM 737 C CA . LEU A 1 94 ? -3.287 -7.878 1.519 1.00 98.69 94 LEU A CA 1
ATOM 738 C C . LEU A 1 94 ? -4.176 -8.846 2.299 1.00 98.69 94 LEU A C 1
ATOM 740 O O . LEU A 1 94 ? -4.404 -9.973 1.861 1.00 98.69 94 LEU A O 1
ATOM 744 N N . ALA A 1 95 ? -4.722 -8.378 3.417 1.00 98.62 95 ALA A N 1
ATOM 745 C CA . ALA A 1 95 ? -5.737 -9.090 4.191 1.00 98.62 95 ALA A CA 1
ATOM 746 C C . ALA A 1 95 ? -6.855 -8.123 4.585 1.00 98.62 95 ALA A C 1
ATOM 748 O O . ALA A 1 95 ? -6.562 -7.009 5.023 1.00 98.62 95 ALA A O 1
ATOM 749 N N . GLY A 1 96 ? -8.109 -8.529 4.403 1.00 98.50 96 GLY A N 1
ATOM 750 C CA . GLY A 1 96 ? -9.300 -7.772 4.790 1.00 98.50 96 GLY A CA 1
ATOM 751 C C . GLY A 1 96 ? -9.904 -8.257 6.108 1.00 98.50 96 GLY A C 1
ATOM 752 O O . GLY A 1 96 ? -9.345 -9.132 6.769 1.00 98.50 96 GLY A O 1
ATOM 753 N N . SER A 1 97 ? -11.032 -7.668 6.503 1.00 97.06 97 SER A N 1
ATOM 754 C CA . SER A 1 97 ? -11.753 -8.013 7.736 1.00 97.06 97 SER A CA 1
ATOM 755 C C . SER A 1 97 ? -12.716 -9.191 7.576 1.00 97.06 97 SER A C 1
ATOM 757 O O . SER A 1 97 ? -13.060 -9.821 8.572 1.00 97.06 97 SER A O 1
ATOM 759 N N . GLU A 1 98 ? -13.142 -9.495 6.347 1.00 97.69 98 GLU A N 1
ATOM 760 C CA . GLU A 1 98 ? -14.163 -10.512 6.079 1.00 97.69 98 GLU A CA 1
ATOM 761 C C . GLU A 1 98 ? -13.566 -11.867 5.655 1.00 97.69 98 GLU A C 1
ATOM 763 O O . GLU A 1 98 ? -12.483 -11.916 5.055 1.00 97.69 98 GLU A O 1
ATOM 768 N N . PRO A 1 99 ? -14.283 -12.987 5.886 1.00 97.81 99 PRO A N 1
ATOM 769 C CA . PRO A 1 99 ? -13.881 -14.298 5.388 1.00 97.81 99 PRO A CA 1
ATOM 770 C C . PRO A 1 99 ? -13.587 -14.291 3.882 1.00 97.81 99 PRO A C 1
ATOM 772 O O . PRO A 1 99 ? -14.359 -13.775 3.076 1.00 97.81 99 PRO A O 1
ATOM 775 N N . GLY A 1 100 ? -12.453 -14.880 3.497 1.00 97.00 100 GLY A N 1
ATOM 776 C CA . GLY A 1 100 ? -12.008 -14.946 2.101 1.00 97.00 100 GLY A CA 1
ATOM 777 C C . GLY A 1 100 ? -11.274 -13.699 1.591 1.00 97.00 100 GLY A C 1
ATOM 778 O O . GLY A 1 100 ? -10.746 -13.729 0.481 1.00 97.00 100 GLY A O 1
ATOM 779 N N . GLN A 1 101 ? -11.165 -12.623 2.381 1.00 98.25 101 GLN A N 1
ATOM 780 C CA . GLN A 1 101 ? -10.384 -11.442 2.005 1.00 98.25 101 GLN A CA 1
ATOM 781 C C . GLN A 1 101 ? -8.899 -11.624 2.334 1.00 98.25 101 GLN A C 1
ATOM 783 O O . GLN A 1 101 ? -8.394 -11.156 3.353 1.00 98.25 101 GLN A O 1
ATOM 788 N N . GLY A 1 102 ? -8.176 -12.288 1.440 1.00 98.19 102 GLY A N 1
ATOM 789 C CA . GLY A 1 102 ? -6.726 -12.421 1.521 1.00 98.19 102 GLY A CA 1
ATOM 790 C C . GLY A 1 102 ? -6.130 -12.668 0.145 1.00 98.19 102 GLY A C 1
ATOM 791 O O . GLY A 1 102 ? -6.633 -13.499 -0.606 1.00 98.19 102 GLY A O 1
ATOM 792 N N . VAL A 1 103 ? -5.075 -11.937 -0.211 1.00 98.38 103 VAL A N 1
ATOM 793 C CA . VAL A 1 103 ? -4.435 -12.078 -1.524 1.00 98.38 103 VAL A CA 1
ATOM 794 C C . VAL A 1 103 ? -2.967 -11.680 -1.479 1.00 98.38 103 VAL A C 1
ATOM 796 O O . VAL A 1 103 ? -2.582 -10.716 -0.817 1.00 98.38 103 VAL A O 1
ATOM 799 N N . VAL A 1 104 ? -2.148 -12.414 -2.230 1.00 98.44 104 VAL A N 1
ATOM 800 C CA . VAL A 1 104 ? -0.778 -12.019 -2.557 1.00 98.44 104 VAL A CA 1
ATOM 801 C C . VAL A 1 104 ? -0.754 -11.584 -4.016 1.00 98.44 104 VAL A C 1
ATOM 803 O O . VAL A 1 104 ? -1.021 -12.383 -4.909 1.00 98.44 104 VAL A O 1
ATOM 806 N N . LEU A 1 105 ? -0.446 -10.314 -4.257 1.00 97.69 105 LEU A N 1
ATOM 807 C CA . LEU A 1 105 ? -0.274 -9.763 -5.594 1.00 97.69 105 LEU A CA 1
ATOM 808 C C . LEU A 1 105 ? 1.206 -9.784 -5.950 1.00 97.69 105 LEU A C 1
ATOM 810 O O . LEU A 1 105 ? 1.998 -9.050 -5.358 1.00 97.69 105 LEU A O 1
ATOM 814 N N . GLU A 1 106 ? 1.571 -10.578 -6.948 1.00 96.38 106 GLU A N 1
ATOM 815 C CA . GLU A 1 106 ? 2.815 -10.372 -7.680 1.00 96.38 106 GLU A CA 1
ATOM 816 C C . GLU A 1 106 ? 2.627 -9.162 -8.594 1.00 96.38 106 GLU A C 1
ATOM 818 O O . GLU A 1 106 ? 1.732 -9.159 -9.426 1.00 96.38 106 GLU A O 1
ATOM 823 N N . ARG A 1 107 ? 3.430 -8.108 -8.424 1.00 94.38 107 ARG A N 1
ATOM 824 C CA . ARG A 1 107 ? 3.314 -6.896 -9.240 1.00 94.38 107 ARG A CA 1
ATOM 825 C C . ARG A 1 107 ? 4.539 -6.670 -10.099 1.00 94.38 107 ARG A C 1
ATOM 827 O O . ARG A 1 107 ? 5.680 -6.706 -9.626 1.00 94.38 107 ARG A O 1
ATOM 834 N N . MET A 1 108 ? 4.276 -6.333 -11.354 1.00 89.62 108 MET A N 1
ATOM 835 C CA . MET A 1 108 ? 5.206 -5.668 -12.257 1.00 89.62 108 MET A CA 1
ATOM 836 C C . MET A 1 108 ? 4.972 -4.149 -12.225 1.00 89.62 108 MET A C 1
ATOM 838 O O . MET A 1 108 ? 4.114 -3.637 -11.512 1.00 89.62 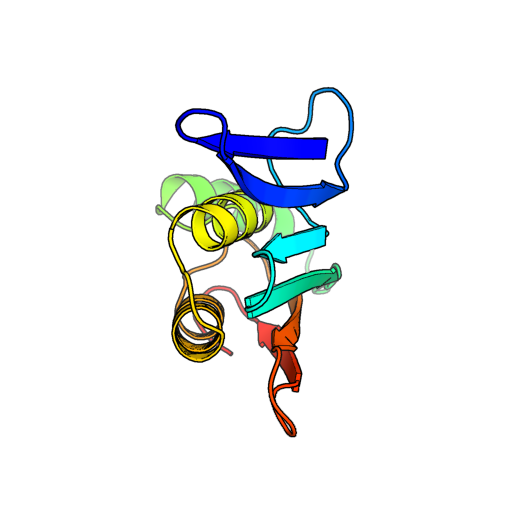108 MET A O 1
ATOM 842 N N . ARG A 1 109 ? 5.745 -3.389 -13.011 1.00 86.50 109 ARG A N 1
ATOM 843 C CA . ARG A 1 109 ? 5.636 -1.917 -13.034 1.00 86.50 109 ARG A CA 1
ATOM 844 C C . ARG A 1 109 ? 4.297 -1.399 -13.570 1.00 86.50 109 ARG A C 1
ATOM 846 O O . ARG A 1 109 ? 3.888 -0.318 -13.175 1.00 86.50 109 ARG A O 1
ATOM 853 N N . TRP A 1 110 ? 3.626 -2.155 -14.436 1.00 82.06 110 TRP A N 1
ATOM 854 C CA . TRP A 1 110 ? 2.433 -1.701 -15.169 1.00 82.06 110 TRP A CA 1
ATOM 855 C C . TRP A 1 110 ? 1.217 -2.624 -15.006 1.00 82.06 110 TRP A C 1
ATOM 857 O O . TRP A 1 110 ? 0.245 -2.479 -15.733 1.00 82.06 110 TRP A O 1
ATOM 867 N N . GLY A 1 111 ? 1.270 -3.593 -14.088 1.00 73.25 111 GLY A N 1
ATOM 868 C CA . GLY A 1 111 ? 0.211 -4.595 -13.944 1.00 73.25 111 GLY A CA 1
ATOM 869 C C . GLY A 1 111 ? 0.541 -5.664 -12.912 1.00 73.25 111 GLY A C 1
ATOM 870 O O . GLY A 1 111 ? 1.607 -5.603 -12.285 1.00 73.25 111 GLY A O 1
ATOM 871 N N . VAL A 1 112 ? -0.409 -6.572 -12.699 1.00 61.28 112 VAL A N 1
ATOM 872 C CA . VAL A 1 112 ? -0.224 -7.842 -11.978 1.00 61.28 112 VAL A CA 1
ATOM 873 C C . VAL A 1 112 ? 0.450 -8.818 -12.932 1.00 61.28 112 VAL A C 1
ATOM 875 O O . VAL A 1 112 ? -0.105 -8.999 -14.036 1.00 61.28 112 VAL A O 1
#

Secondary structure (DSSP, 8-state):
-EEEETTEEEEEEE--TT--S-SEEEETTTEEEEEEE-----TTHHHHHHHHHHTTPBPHHHHHHHHHHH--SHHHHHHHHHHS-BSS-EEEEEEESSTT-EEEEEE-SS--

Organism: NCBI:txid73915

pLDDT: mean 90.88, std 12.14, range [55.03, 98.75]

Sequence (112 aa):
VEFCREGRLVFRGTTWVGFVGLQTGMRMGAWSVSLNYRKVQRPVAVVKNVLGSFAGTWPISFLIRRSLQDLADFRAVLECMQSASLMAPCYFTLAGSEPGQGVVLERMRWGV